Protein AF-A2G7N0-F1 (afdb_monomer_lite)

Secondary structure (DSSP, 8-state):
--HHHHHHHHHHHHHHHTT--TT-SSHHHHTTSPPPTTTT-HHHHHHHHHHHHHHHTHHHH--GGG-HHHHHHHHHHHHHHS-TTS--TTTHHHHHHHHHHHHHS-HHHHHHHHHHHTTPPPPPHHHHHHHHHHHHHHHHHHHHHHSHHHHHHHHHHHHHHHHHHHHHHHHHTTTT-

pLDDT: mean 81.0, std 10.08, range [41.44, 93.94]

Structure (mmCIF, N/CA/C/O backbone):
data_AF-A2G7N0-F1
#
_entry.id   AF-A2G7N0-F1
#
loop_
_atom_site.group_PDB
_atom_site.id
_atom_site.type_symbol
_atom_site.label_atom_id
_atom_site.label_alt_id
_atom_site.label_comp_id
_atom_site.label_asym_id
_atom_site.label_entity_id
_atom_site.label_seq_id
_atom_site.pdbx_PDB_ins_code
_atom_site.Cartn_x
_atom_site.Cartn_y
_atom_site.Cartn_z
_atom_site.occupancy
_atom_site.B_iso_or_equiv
_atom_site.auth_seq_id
_atom_site.auth_comp_id
_atom_site.auth_asym_id
_atom_site.auth_atom_id
_atom_site.pdbx_PDB_model_num
ATOM 1 N N . MET A 1 1 ? -1.328 -5.697 12.853 1.00 64.31 1 MET A N 1
ATOM 2 C CA . MET A 1 1 ? -2.745 -5.932 13.209 1.00 64.31 1 MET A CA 1
ATOM 3 C C . MET A 1 1 ? -3.479 -6.419 11.968 1.00 64.31 1 MET A C 1
ATOM 5 O O . MET A 1 1 ? -3.399 -5.744 10.945 1.00 64.31 1 MET A O 1
ATOM 9 N N . SER A 1 2 ? -4.102 -7.599 12.032 1.00 79.12 2 SER A N 1
ATOM 10 C CA . SER A 1 2 ? -4.785 -8.223 10.886 1.00 79.12 2 SER A CA 1
ATOM 11 C C . SER A 1 2 ? -6.053 -7.451 10.480 1.00 79.12 2 SER A C 1
ATOM 13 O O . SER A 1 2 ? -6.605 -6.714 11.299 1.00 79.12 2 SER A O 1
ATOM 15 N N . ILE A 1 3 ? -6.537 -7.628 9.242 1.00 81.50 3 ILE A N 1
ATOM 16 C CA . ILE A 1 3 ? -7.811 -7.033 8.783 1.00 81.50 3 ILE A CA 1
ATOM 17 C C . ILE A 1 3 ? -8.971 -7.507 9.668 1.00 81.50 3 ILE A C 1
ATOM 19 O O . ILE A 1 3 ? -9.770 -6.686 10.111 1.00 81.50 3 ILE A O 1
ATOM 23 N N . LYS A 1 4 ? -9.004 -8.802 10.018 1.00 85.00 4 LYS A N 1
ATOM 24 C CA . LYS A 1 4 ? -10.009 -9.380 10.926 1.00 85.00 4 LYS A CA 1
ATOM 25 C C . LYS A 1 4 ? -10.041 -8.653 12.274 1.00 85.00 4 LYS A C 1
ATOM 27 O O . LYS A 1 4 ? -11.104 -8.249 12.733 1.00 85.00 4 LYS A O 1
ATOM 32 N N . THR A 1 5 ? -8.871 -8.407 12.865 1.00 84.88 5 THR A N 1
ATOM 33 C CA . THR A 1 5 ? -8.753 -7.671 14.134 1.00 84.88 5 THR A CA 1
ATOM 34 C C . THR A 1 5 ? -9.256 -6.232 14.001 1.00 84.88 5 THR A C 1
ATOM 36 O O . THR A 1 5 ? -9.961 -5.752 14.881 1.00 84.88 5 THR A O 1
ATOM 39 N N . LYS A 1 6 ? -8.943 -5.542 12.895 1.00 85.50 6 LYS A N 1
ATOM 40 C CA . LYS A 1 6 ? -9.417 -4.167 12.660 1.00 85.50 6 LYS A CA 1
ATOM 41 C C . LYS A 1 6 ? -10.938 -4.095 12.532 1.00 85.50 6 LYS A C 1
ATOM 43 O O . LYS A 1 6 ? -11.545 -3.234 13.157 1.00 85.50 6 LYS A O 1
ATOM 48 N N . LYS A 1 7 ? -11.547 -5.019 11.782 1.00 89.56 7 LYS A N 1
ATOM 49 C CA . LYS A 1 7 ? -13.008 -5.109 11.642 1.00 89.56 7 LYS A CA 1
ATOM 50 C C . LYS A 1 7 ? -13.695 -5.362 12.980 1.00 89.56 7 LYS A C 1
ATOM 52 O O . LYS A 1 7 ? -14.668 -4.694 13.305 1.00 89.56 7 LYS A O 1
ATOM 57 N N . PHE A 1 8 ? -13.159 -6.291 13.771 1.00 89.50 8 PHE A N 1
ATOM 58 C CA . PHE A 1 8 ? -13.676 -6.576 15.107 1.00 89.50 8 PHE A CA 1
ATOM 59 C C . PHE A 1 8 ? -13.654 -5.330 16.004 1.00 89.50 8 PHE A C 1
ATOM 61 O O . PHE A 1 8 ? -14.663 -4.990 16.619 1.00 89.50 8 PHE A O 1
ATOM 68 N N . LEU A 1 9 ? -12.525 -4.614 16.036 1.00 88.56 9 LEU A N 1
ATOM 69 C CA . LEU A 1 9 ? -12.400 -3.377 16.807 1.00 88.56 9 LEU A CA 1
ATOM 70 C C . LEU A 1 9 ? -13.363 -2.291 16.307 1.00 88.56 9 LEU A C 1
ATOM 72 O O . LEU A 1 9 ? -13.991 -1.627 17.126 1.00 88.56 9 LEU A O 1
ATOM 76 N N . TRP A 1 10 ? -13.526 -2.161 14.986 1.00 91.69 10 TRP A N 1
ATOM 77 C CA . TRP A 1 10 ? -14.445 -1.208 14.361 1.00 91.69 10 TRP A CA 1
ATOM 78 C C . TRP A 1 10 ? -15.905 -1.450 14.756 1.00 91.69 10 TRP A C 1
ATOM 80 O O . TRP A 1 10 ? -16.590 -0.527 15.187 1.00 91.69 10 TRP A O 1
ATOM 90 N N . LEU A 1 11 ? -16.373 -2.700 14.700 1.00 90.75 11 LEU A N 1
ATOM 91 C CA . LEU A 1 11 ? -17.734 -3.059 15.119 1.00 90.75 11 LEU A CA 1
ATOM 92 C C . LEU A 1 11 ? -17.938 -2.887 16.633 1.00 90.75 11 LEU A C 1
ATOM 94 O O . LEU A 1 11 ? -19.043 -2.601 17.097 1.00 90.75 11 LEU A O 1
ATOM 98 N N . ASN A 1 12 ? -16.867 -3.011 17.419 1.00 89.56 12 ASN A N 1
ATOM 99 C CA . ASN A 1 12 ? -16.905 -2.780 18.859 1.00 89.56 12 ASN A CA 1
ATOM 100 C C . ASN A 1 12 ? -16.889 -1.284 19.246 1.00 89.56 12 ASN A C 1
ATOM 102 O O . ASN A 1 12 ? -17.130 -0.965 20.413 1.00 89.56 12 ASN A O 1
ATOM 106 N N . SER A 1 13 ? -16.672 -0.358 18.303 1.00 88.19 13 SER A N 1
ATOM 107 C CA . SER A 1 13 ? -16.597 1.088 18.572 1.00 88.19 13 SER A CA 1
ATOM 108 C C . SER A 1 13 ? -17.820 1.622 19.321 1.00 88.19 13 SER A C 1
ATOM 110 O O . SER A 1 13 ? -17.671 2.404 20.254 1.00 88.19 13 SER A O 1
ATOM 112 N N . ALA A 1 14 ? -19.031 1.144 19.014 1.00 86.88 14 ALA A N 1
ATOM 113 C CA . ALA A 1 14 ? -20.241 1.567 19.726 1.00 86.88 14 ALA A CA 1
ATOM 114 C C . ALA A 1 14 ? -20.205 1.224 21.230 1.00 86.88 14 ALA A C 1
ATOM 116 O O . ALA A 1 14 ? -20.596 2.038 22.065 1.00 86.88 14 ALA A O 1
ATOM 117 N N . LYS A 1 15 ? -19.698 0.036 21.591 1.00 85.19 15 LYS A N 1
ATOM 118 C CA . LYS A 1 15 ? -19.513 -0.365 22.996 1.00 85.19 15 LYS A CA 1
ATOM 119 C C . LYS A 1 15 ? -18.376 0.422 23.644 1.00 85.19 15 LYS A C 1
ATOM 121 O O . LYS A 1 15 ? -18.493 0.816 24.800 1.00 85.19 15 LYS A O 1
ATOM 126 N N . HIS A 1 16 ? -17.315 0.686 22.885 1.00 86.25 16 HIS A N 1
ATOM 127 C CA . HIS A 1 16 ? -16.194 1.504 23.332 1.00 86.25 16 HIS A CA 1
ATOM 128 C C . HIS A 1 16 ? -16.634 2.930 23.692 1.00 86.25 16 HIS A C 1
ATOM 130 O O . HIS A 1 16 ? -16.327 3.402 24.783 1.00 86.25 16 HIS A O 1
ATOM 136 N N . TYR A 1 17 ? -17.423 3.588 22.838 1.00 85.06 17 TYR A N 1
ATOM 137 C CA . TYR A 1 17 ? -17.963 4.924 23.115 1.00 85.06 17 TYR A CA 1
ATOM 138 C C . TYR A 1 17 ? -18.954 4.951 24.283 1.00 85.06 17 TYR A C 1
ATOM 140 O O . TYR A 1 17 ? -19.116 5.987 24.922 1.00 85.06 17 TYR A O 1
ATOM 148 N N . ALA A 1 18 ? -19.592 3.821 24.595 1.00 83.56 18 ALA A N 1
ATOM 149 C CA . ALA A 1 18 ? -20.428 3.669 25.782 1.00 83.56 18 ALA A CA 1
ATOM 150 C C . ALA A 1 18 ? -19.626 3.430 27.081 1.00 83.56 18 ALA A C 1
ATOM 152 O O . ALA A 1 18 ? -20.227 3.290 28.142 1.00 83.56 18 ALA A O 1
ATOM 153 N N . GLY A 1 19 ? -18.289 3.390 27.013 1.00 79.00 19 GLY A N 1
ATOM 154 C CA . GLY A 1 19 ? -17.399 3.195 28.164 1.00 79.00 19 GLY A CA 1
ATOM 155 C C . GLY A 1 19 ? -16.942 1.749 28.385 1.00 79.00 19 GLY A C 1
ATOM 156 O O . GLY A 1 19 ? -16.243 1.463 29.356 1.00 79.00 19 GLY A O 1
ATOM 157 N N . ASN A 1 20 ? -17.300 0.806 27.503 1.00 83.25 20 ASN A N 1
ATOM 158 C CA . ASN A 1 20 ? -16.805 -0.567 27.596 1.00 83.25 20 ASN A CA 1
ATOM 159 C C . ASN A 1 20 ? -15.458 -0.711 26.874 1.00 83.25 20 ASN A C 1
ATOM 161 O O . ASN A 1 20 ? -15.387 -0.901 25.656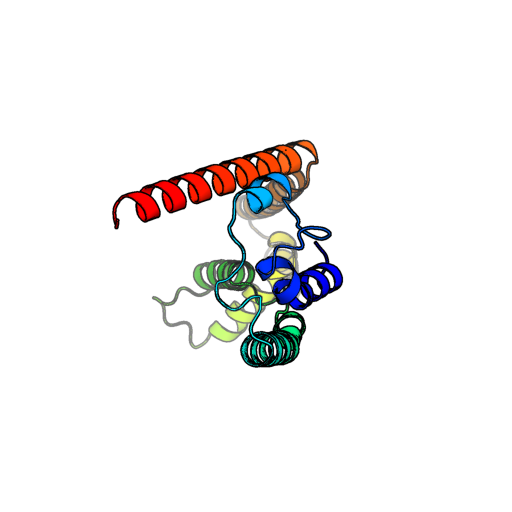 1.00 83.25 20 ASN A O 1
ATOM 165 N N . HIS A 1 21 ? -14.378 -0.674 27.651 1.00 82.31 21 HIS A N 1
ATOM 166 C CA . HIS A 1 21 ? -13.007 -0.720 27.144 1.00 82.31 21 HIS A CA 1
ATOM 167 C C . HIS A 1 21 ? -12.375 -2.125 27.139 1.00 82.31 21 HIS A C 1
ATOM 169 O O . HIS A 1 21 ? -11.167 -2.229 26.938 1.00 82.31 21 HIS A O 1
ATOM 175 N N . LYS A 1 22 ? -13.159 -3.209 27.290 1.00 81.50 22 LYS A N 1
ATOM 176 C CA . LYS A 1 22 ? -12.658 -4.604 27.339 1.00 81.50 22 LYS A CA 1
ATOM 177 C C . LYS A 1 22 ? -11.766 -4.990 26.151 1.00 81.50 22 LYS A C 1
ATOM 179 O O . LYS A 1 22 ? -10.847 -5.784 26.306 1.00 81.50 22 LYS A O 1
ATOM 184 N N . PHE A 1 23 ? -12.033 -4.425 24.975 1.00 80.69 23 PHE A N 1
ATOM 185 C CA . PHE A 1 23 ? -11.284 -4.690 23.742 1.00 80.69 23 PHE A CA 1
ATOM 186 C C . PHE A 1 23 ? -10.495 -3.464 23.255 1.00 80.69 23 PHE A C 1
ATOM 188 O O . PHE A 1 23 ? -10.243 -3.323 22.062 1.00 80.69 23 PHE A O 1
ATOM 195 N N . CYS A 1 24 ? -10.159 -2.531 24.151 1.00 80.31 24 CYS A N 1
ATOM 196 C CA . CYS A 1 24 ? -9.391 -1.345 23.789 1.00 80.31 24 CYS A CA 1
ATOM 197 C C . CYS A 1 24 ? -7.911 -1.698 23.547 1.00 80.31 24 CYS A C 1
ATOM 199 O O . CYS A 1 24 ? -7.330 -2.392 24.380 1.00 80.31 24 CYS A O 1
ATOM 201 N N . PRO A 1 25 ? -7.274 -1.187 22.476 1.00 75.12 25 PRO A N 1
ATOM 202 C CA . PRO A 1 25 ? -5.829 -1.316 22.288 1.00 75.12 25 PRO A CA 1
ATOM 203 C C . PRO A 1 25 ? -5.006 -0.656 23.404 1.00 75.12 25 PRO A C 1
ATOM 205 O O . PRO A 1 25 ? -3.954 -1.178 23.744 1.00 75.12 25 PRO A O 1
ATOM 208 N N . ASP A 1 26 ? -5.502 0.451 23.975 1.00 74.38 26 ASP A N 1
ATOM 209 C CA . ASP A 1 26 ? -4.854 1.216 25.051 1.00 74.38 26 ASP A CA 1
ATOM 210 C C . ASP A 1 26 ? -5.867 1.515 26.181 1.00 74.38 26 ASP A C 1
ATOM 212 O O . ASP A 1 26 ? -6.457 2.602 26.239 1.00 74.38 26 ASP A O 1
ATOM 216 N N . PRO A 1 27 ? -6.135 0.555 27.084 1.00 68.38 27 PRO A N 1
ATOM 217 C CA . PRO A 1 27 ? -7.180 0.698 28.096 1.00 68.38 27 PRO A CA 1
ATOM 218 C C . PRO A 1 27 ? -6.890 1.808 29.116 1.00 68.38 27 PRO A C 1
ATOM 220 O O . PRO A 1 27 ? -7.823 2.478 29.552 1.00 68.38 27 PRO A O 1
ATOM 223 N N . GLU A 1 28 ? -5.626 2.057 29.465 1.00 69.44 28 GLU A N 1
ATOM 224 C CA . GLU A 1 28 ? -5.254 3.086 30.450 1.00 69.44 28 GLU A CA 1
ATOM 225 C C . GLU A 1 28 ? -5.577 4.509 29.983 1.00 69.44 28 GLU A C 1
ATOM 227 O O . GLU A 1 28 ? -6.097 5.310 30.758 1.00 69.44 28 GLU A O 1
ATOM 232 N N . LYS A 1 29 ? -5.365 4.810 28.696 1.00 68.38 29 LYS A N 1
ATOM 233 C CA . LYS A 1 29 ? -5.705 6.119 28.118 1.00 68.38 29 LYS A CA 1
ATOM 234 C C . LYS A 1 29 ? -7.214 6.326 28.013 1.00 68.38 29 LYS A C 1
ATOM 236 O O . LYS A 1 29 ? -7.705 7.432 28.223 1.00 68.38 29 LYS A O 1
ATOM 241 N N . CYS A 1 30 ? -7.956 5.264 27.706 1.00 66.12 30 CYS A N 1
ATOM 242 C CA . CYS A 1 30 ? -9.395 5.357 27.479 1.00 66.12 30 CYS A CA 1
ATOM 243 C C . CYS A 1 30 ? -10.226 5.422 28.764 1.00 66.12 30 CYS A C 1
ATOM 245 O O . CYS A 1 30 ? -11.299 6.013 28.728 1.00 66.12 30 CYS A O 1
ATOM 247 N N . LYS A 1 31 ? -9.720 4.927 29.905 1.00 66.25 31 LYS A N 1
ATOM 248 C CA . LYS A 1 31 ? -10.382 5.084 31.218 1.00 66.25 31 LYS A CA 1
ATOM 249 C C . LYS A 1 31 ? -10.645 6.549 31.596 1.00 66.25 31 LYS A C 1
ATOM 251 O O . LYS A 1 31 ? -11.551 6.820 32.375 1.00 66.25 31 LYS A O 1
ATOM 256 N N . MET A 1 32 ? -9.870 7.488 31.048 1.00 64.44 32 MET A N 1
ATOM 257 C CA . MET A 1 32 ? -10.027 8.926 31.296 1.00 64.44 32 MET A CA 1
ATOM 258 C C . MET A 1 32 ? -11.046 9.617 30.374 1.00 64.44 32 MET A C 1
ATOM 260 O O . MET A 1 32 ? -11.328 10.803 30.555 1.00 64.44 32 MET A O 1
ATOM 264 N N . ILE A 1 33 ? -11.582 8.918 29.369 1.00 72.69 33 ILE A N 1
ATOM 265 C CA . ILE A 1 33 ? -12.498 9.492 28.380 1.00 72.69 33 ILE A CA 1
ATOM 266 C C . ILE A 1 33 ? -13.933 9.276 28.859 1.00 72.69 33 ILE A C 1
ATOM 268 O O . ILE A 1 33 ? -14.350 8.152 29.133 1.00 72.69 33 ILE A O 1
ATOM 272 N N . LYS A 1 34 ? -14.712 10.360 28.954 1.00 76.88 34 LYS A N 1
ATOM 273 C CA . LYS A 1 34 ? -16.129 10.257 29.319 1.00 76.88 34 LYS A CA 1
ATOM 274 C C . LYS A 1 34 ? -16.908 9.516 28.220 1.00 76.88 34 LYS A C 1
ATOM 276 O O . LYS A 1 34 ? -16.653 9.766 27.040 1.00 76.88 34 LYS A O 1
ATOM 281 N N . PRO A 1 35 ? -17.886 8.667 28.584 1.00 81.81 35 PRO A N 1
ATOM 282 C CA . PRO A 1 35 ? -18.779 8.048 27.615 1.00 81.81 35 PRO A CA 1
ATOM 283 C C . PRO A 1 35 ? -19.474 9.092 26.738 1.00 81.81 35 PRO A C 1
ATOM 285 O O . PRO A 1 35 ? -19.775 10.207 27.172 1.00 81.81 35 PRO A O 1
ATOM 288 N N . TRP A 1 36 ? -19.755 8.714 25.497 1.00 85.00 36 TRP A N 1
ATOM 289 C CA . TRP A 1 36 ? -20.464 9.549 24.536 1.00 85.00 36 TRP A CA 1
ATOM 290 C C . TRP A 1 36 ? -21.824 10.012 25.082 1.00 85.00 36 TRP A C 1
ATOM 292 O O . TRP A 1 36 ? -22.558 9.232 25.688 1.00 85.00 36 TRP A O 1
ATOM 302 N N . LYS A 1 37 ? -22.201 11.273 24.817 1.00 83.50 37 LYS A N 1
ATOM 303 C CA . LYS A 1 37 ? -23.451 11.903 25.296 1.00 83.50 37 LYS A CA 1
ATOM 304 C C . LYS A 1 37 ? -24.702 11.054 25.027 1.00 83.50 37 LYS A C 1
ATOM 306 O O . LYS A 1 37 ? -25.614 11.023 25.847 1.00 83.50 37 LYS A O 1
ATOM 311 N N . TYR A 1 38 ? -24.738 10.345 23.900 1.00 84.38 38 TYR A N 1
ATOM 312 C CA . TYR A 1 38 ? -25.874 9.517 23.489 1.00 84.38 38 TYR A CA 1
ATOM 313 C C . TYR A 1 38 ? -25.698 8.023 23.797 1.00 84.38 38 TYR A C 1
ATOM 315 O O . TYR A 1 38 ? -26.458 7.202 23.293 1.00 84.38 38 TYR A O 1
ATOM 323 N N . ALA A 1 39 ? -24.759 7.652 24.673 1.00 79.56 39 ALA A N 1
ATOM 324 C CA . ALA A 1 39 ? -24.516 6.264 25.077 1.00 79.56 39 ALA A CA 1
ATOM 325 C C . ALA A 1 39 ? -25.719 5.575 25.753 1.00 79.56 39 ALA A C 1
ATOM 327 O O . ALA A 1 39 ? -25.723 4.356 25.888 1.00 79.56 39 ALA A O 1
ATOM 328 N N . LYS A 1 40 ? -26.739 6.335 26.173 1.00 81.25 40 LYS A N 1
ATOM 329 C CA . LYS A 1 40 ? -28.008 5.806 26.704 1.00 81.25 40 LYS A CA 1
ATOM 330 C C . LYS A 1 40 ? -29.171 5.893 25.703 1.00 81.25 40 LYS A C 1
ATOM 332 O O . LYS A 1 40 ? -30.232 5.329 25.951 1.00 81.25 40 LYS A O 1
ATOM 337 N N . ASN A 1 41 ? -28.993 6.578 24.570 1.00 89.81 41 ASN A N 1
ATOM 338 C CA . ASN A 1 41 ? -30.038 6.752 23.565 1.00 89.81 41 ASN A CA 1
ATOM 339 C C . ASN A 1 41 ? -30.046 5.557 22.596 1.00 89.81 41 ASN A C 1
ATOM 341 O O . ASN A 1 41 ? -29.129 5.371 21.793 1.00 89.81 41 ASN A O 1
ATOM 345 N N . LYS A 1 42 ? -31.117 4.757 22.655 1.00 88.12 42 LYS A N 1
ATOM 346 C CA . LYS A 1 42 ? -31.280 3.539 21.846 1.00 88.12 42 LYS A CA 1
ATOM 347 C C . LYS A 1 42 ? -31.250 3.819 20.339 1.00 88.12 42 LYS A C 1
ATOM 349 O O . LYS A 1 42 ? -30.629 3.056 19.600 1.00 88.12 42 LYS A O 1
ATOM 354 N N . THR A 1 43 ? -31.865 4.911 19.889 1.00 90.38 43 THR A N 1
ATOM 355 C CA . THR A 1 43 ? -31.919 5.292 18.470 1.00 90.38 43 THR A CA 1
ATOM 356 C C . THR A 1 43 ? -30.532 5.654 17.956 1.00 90.38 43 THR A C 1
ATOM 358 O O . THR A 1 43 ? -30.093 5.123 16.940 1.00 90.38 43 THR A O 1
ATOM 361 N N . ALA A 1 44 ? -29.796 6.474 18.709 1.00 86.19 44 ALA A N 1
ATOM 362 C CA . ALA A 1 44 ? -28.444 6.889 18.343 1.00 86.19 44 ALA A CA 1
ATOM 363 C C . ALA A 1 44 ? -27.473 5.696 18.263 1.00 86.19 44 ALA A C 1
ATOM 365 O O . ALA A 1 44 ? -26.686 5.593 17.322 1.00 86.19 44 ALA A O 1
ATOM 366 N N . ILE A 1 45 ? -27.570 4.750 19.205 1.00 88.75 45 ILE A N 1
ATOM 367 C CA . ILE A 1 45 ? -26.775 3.513 19.185 1.00 88.75 45 ILE A CA 1
ATOM 368 C C . ILE A 1 45 ? -27.129 2.648 17.975 1.00 88.75 45 ILE A C 1
ATOM 370 O O . ILE A 1 45 ? -26.232 2.083 17.351 1.00 88.75 45 ILE A O 1
ATOM 374 N N . LYS A 1 46 ? -28.420 2.524 17.641 1.00 90.94 46 LYS A N 1
ATOM 375 C CA . LYS A 1 46 ? -28.872 1.735 16.489 1.00 90.94 46 LYS A CA 1
ATOM 376 C C . LYS A 1 46 ? -28.335 2.318 15.180 1.00 90.94 46 LYS A C 1
ATOM 378 O O . LYS A 1 46 ? -27.779 1.573 14.379 1.00 90.94 46 LYS A O 1
ATOM 383 N N . THR A 1 47 ? -28.429 3.635 15.001 1.00 91.88 47 THR A N 1
ATOM 384 C CA . THR A 1 47 ? -27.885 4.328 13.823 1.00 91.88 47 THR A CA 1
ATOM 385 C C . THR A 1 47 ? -26.371 4.168 13.730 1.00 91.88 47 THR A C 1
ATOM 387 O O . THR A 1 47 ? -25.853 3.848 12.664 1.00 91.88 47 THR A O 1
ATOM 390 N N . LEU A 1 48 ? -25.659 4.310 14.852 1.00 90.81 48 LEU A N 1
ATOM 391 C CA . LEU A 1 48 ? -24.213 4.117 14.889 1.00 90.81 48 LEU A CA 1
ATOM 392 C C . LEU A 1 48 ? -23.816 2.679 14.529 1.00 90.81 48 LEU A C 1
ATOM 394 O O . LEU A 1 48 ? -22.893 2.486 13.748 1.00 90.81 48 LEU A O 1
ATOM 398 N N . LYS A 1 49 ? -24.510 1.666 15.061 1.00 91.94 49 LYS A N 1
ATOM 399 C CA . LYS A 1 49 ? -24.257 0.263 14.696 1.00 91.94 49 LYS A CA 1
ATOM 400 C C . LYS A 1 49 ? -24.450 0.028 13.202 1.00 91.94 49 LYS A C 1
ATOM 402 O O . LYS A 1 49 ? -23.553 -0.526 12.579 1.00 91.94 49 LYS A O 1
ATOM 407 N N . LYS A 1 50 ? -25.551 0.531 12.635 1.00 92.88 50 LYS A N 1
ATOM 408 C CA . LYS A 1 50 ? -25.821 0.432 11.197 1.00 92.88 50 LYS A CA 1
ATOM 409 C C . LYS A 1 50 ? -24.704 1.075 10.370 1.00 92.88 50 LYS A C 1
ATOM 411 O O . LYS A 1 50 ? -24.178 0.448 9.462 1.00 92.88 50 LYS A O 1
ATOM 416 N N . PHE A 1 51 ? -24.259 2.275 10.745 1.00 93.94 51 PHE A N 1
ATOM 417 C CA . PHE A 1 51 ? -23.124 2.933 10.095 1.00 93.94 51 PHE A CA 1
ATOM 418 C C . PHE A 1 51 ? -21.832 2.100 10.169 1.00 93.94 51 PHE A C 1
ATOM 420 O O . PHE A 1 51 ? -21.112 1.972 9.178 1.00 93.94 51 PHE A O 1
ATOM 427 N N . LEU A 1 52 ? -21.518 1.525 11.334 1.00 93.75 52 LEU A N 1
ATOM 428 C CA . LEU A 1 52 ? -20.319 0.700 11.514 1.00 93.75 52 LEU A CA 1
ATOM 429 C C . LEU A 1 52 ? -20.378 -0.587 10.677 1.00 93.75 52 LEU A C 1
ATOM 431 O O . LEU A 1 52 ? -19.361 -0.985 10.112 1.00 93.75 52 LEU A O 1
ATOM 435 N N . GLU A 1 53 ? -21.554 -1.207 10.574 1.00 92.69 53 GLU A N 1
ATOM 436 C CA . GLU A 1 53 ? -21.813 -2.369 9.718 1.00 92.69 53 GLU A CA 1
ATOM 437 C C . GLU A 1 53 ? -21.672 -2.006 8.232 1.00 92.69 53 GLU A C 1
ATOM 439 O O . GLU A 1 53 ? -20.924 -2.665 7.512 1.00 92.69 53 GLU A O 1
ATOM 444 N N . ASP A 1 54 ? -22.278 -0.903 7.788 1.00 91.94 54 ASP A N 1
ATOM 445 C CA . ASP A 1 54 ? -22.217 -0.448 6.394 1.00 91.94 54 ASP A CA 1
ATOM 446 C C . ASP A 1 54 ? -20.788 -0.093 5.956 1.00 91.94 54 ASP A C 1
ATOM 448 O O . ASP A 1 54 ? -20.406 -0.307 4.802 1.00 91.94 54 ASP A O 1
ATOM 452 N N . THR A 1 55 ? -19.973 0.431 6.874 1.00 91.75 55 THR A N 1
ATOM 453 C CA . THR A 1 55 ? -18.592 0.860 6.601 1.00 91.75 55 THR A CA 1
ATOM 454 C C . THR A 1 55 ? -17.554 -0.245 6.790 1.00 91.75 55 THR A C 1
ATOM 456 O O . THR A 1 55 ? -16.431 -0.109 6.301 1.00 91.75 55 THR A O 1
ATOM 459 N N . VAL A 1 56 ? -17.895 -1.379 7.416 1.00 91.56 56 VAL A N 1
ATOM 460 C CA . VAL A 1 56 ? -16.928 -2.467 7.658 1.00 91.56 56 VAL A CA 1
ATOM 461 C C . VAL A 1 56 ? -16.377 -3.061 6.355 1.00 91.56 56 VAL A C 1
ATOM 463 O O . VAL A 1 56 ? -15.224 -3.495 6.308 1.00 91.56 56 VAL A O 1
ATOM 466 N N . LYS A 1 57 ? -17.170 -3.020 5.276 1.00 88.88 57 LYS A N 1
ATOM 467 C CA . LYS A 1 57 ? -16.778 -3.471 3.932 1.00 88.88 57 LYS A CA 1
ATOM 468 C C . LYS A 1 57 ? -15.643 -2.641 3.326 1.00 88.88 57 LYS A C 1
ATOM 470 O O . LYS A 1 57 ? -14.888 -3.145 2.501 1.00 88.88 57 LYS A O 1
ATOM 475 N N . ILE A 1 58 ? -15.455 -1.394 3.775 1.00 86.00 58 ILE A N 1
ATOM 476 C CA . ILE A 1 58 ? -14.349 -0.532 3.323 1.00 86.00 58 ILE A CA 1
ATOM 477 C C . ILE A 1 58 ? -13.001 -1.182 3.634 1.00 86.00 58 ILE A C 1
ATOM 479 O O . ILE A 1 58 ? -12.080 -1.108 2.825 1.00 86.00 58 ILE A O 1
ATOM 483 N N . PHE A 1 59 ? -12.893 -1.902 4.752 1.00 81.50 59 PHE A N 1
ATOM 484 C CA . PHE A 1 59 ? -11.662 -2.605 5.108 1.00 81.50 59 PHE A CA 1
ATOM 485 C C . PHE A 1 59 ? -11.274 -3.707 4.112 1.00 81.50 59 PHE A C 1
ATOM 487 O O . PHE A 1 59 ? -10.089 -4.021 4.027 1.00 81.50 59 PHE A O 1
ATOM 494 N N . ASP A 1 60 ? -12.230 -4.269 3.364 1.00 82.00 60 ASP A N 1
ATOM 495 C CA . ASP A 1 60 ? -11.956 -5.250 2.303 1.00 82.00 60 ASP A CA 1
ATOM 496 C C . ASP A 1 60 ? -11.578 -4.586 0.979 1.00 82.00 60 ASP A C 1
ATOM 498 O O . ASP A 1 60 ? -10.802 -5.140 0.202 1.00 82.00 60 ASP A O 1
ATOM 502 N N . MET A 1 61 ? -12.089 -3.377 0.733 1.00 78.38 61 MET A N 1
ATOM 503 C CA . MET A 1 61 ? -11.781 -2.602 -0.472 1.00 78.38 61 MET A CA 1
ATOM 504 C C . MET A 1 61 ? -10.356 -2.028 -0.447 1.00 78.38 61 MET A C 1
ATOM 506 O O . MET A 1 61 ? -9.753 -1.802 -1.497 1.00 78.38 61 MET A O 1
ATOM 510 N N . VAL A 1 62 ? -9.777 -1.824 0.741 1.00 71.38 62 VAL A N 1
ATOM 511 C CA . VAL A 1 62 ? -8.411 -1.304 0.890 1.00 71.38 62 VAL A CA 1
ATOM 512 C C . VAL A 1 62 ? -7.382 -2.411 0.637 1.00 71.38 62 VAL A C 1
ATOM 514 O O . VAL A 1 62 ? -6.938 -3.118 1.546 1.00 71.38 62 VAL A O 1
ATOM 517 N N . LYS A 1 63 ? -6.931 -2.525 -0.615 1.00 67.62 63 LYS A N 1
ATOM 518 C CA . LYS A 1 63 ? -5.774 -3.357 -0.968 1.00 67.62 63 LYS A CA 1
ATOM 519 C C . LYS A 1 63 ? -4.481 -2.608 -0.653 1.00 67.62 63 LYS A C 1
ATOM 521 O O . LYS A 1 63 ? -4.230 -1.526 -1.175 1.00 67.62 63 LYS A O 1
ATOM 526 N N . LYS A 1 64 ? -3.603 -3.227 0.143 1.00 64.62 64 LYS A N 1
ATOM 527 C CA . LYS A 1 64 ? -2.277 -2.680 0.509 1.00 64.62 64 LYS A CA 1
ATOM 528 C C . LYS A 1 64 ? -1.424 -2.291 -0.713 1.00 64.62 64 LYS A C 1
ATOM 530 O O . LYS A 1 64 ? -0.612 -1.375 -0.630 1.00 64.62 64 LYS A O 1
ATOM 535 N N . ILE A 1 65 ? -1.632 -2.980 -1.833 1.00 62.03 65 ILE A N 1
ATOM 536 C CA . ILE A 1 65 ? -0.916 -2.790 -3.101 1.00 62.03 65 ILE A CA 1
ATOM 537 C C . ILE A 1 65 ? -1.187 -1.394 -3.695 1.00 62.03 65 ILE A C 1
ATOM 539 O O . ILE A 1 65 ? -0.314 -0.826 -4.333 1.00 62.03 65 ILE A O 1
ATOM 543 N N . HIS A 1 66 ? -2.348 -0.796 -3.409 1.00 63.62 66 HIS A N 1
ATOM 544 C CA . HIS A 1 66 ? -2.713 0.556 -3.853 1.00 63.62 66 HIS A CA 1
ATOM 545 C C . HIS A 1 66 ? -2.424 1.630 -2.797 1.00 63.62 66 HIS A C 1
ATOM 547 O O . HIS A 1 66 ? -3.006 2.710 -2.828 1.00 63.62 66 HIS A O 1
ATOM 553 N N . SER A 1 67 ? -1.562 1.340 -1.818 1.00 73.00 67 SER A N 1
ATOM 554 C CA . SER A 1 67 ? -1.157 2.366 -0.856 1.00 73.00 67 SER A CA 1
ATOM 555 C C . SER A 1 67 ? -0.408 3.498 -1.560 1.00 73.00 67 SER A C 1
ATOM 557 O O . SER A 1 67 ? 0.381 3.247 -2.473 1.00 73.00 67 SER A O 1
ATOM 559 N N . THR A 1 68 ? -0.608 4.732 -1.094 1.00 76.44 68 THR A N 1
ATOM 560 C CA . THR A 1 68 ? 0.053 5.931 -1.630 1.00 76.44 68 THR A CA 1
ATOM 561 C C . THR A 1 68 ? 1.562 5.743 -1.736 1.00 76.44 68 THR A C 1
ATOM 563 O O . THR A 1 68 ? 2.150 6.062 -2.755 1.00 76.44 68 THR A O 1
ATOM 566 N N . GLN A 1 69 ? 2.169 5.092 -0.744 1.00 73.44 69 GLN A N 1
ATOM 567 C CA . GLN A 1 69 ? 3.604 4.828 -0.720 1.00 73.44 69 GLN A CA 1
ATOM 568 C C . GLN A 1 69 ? 4.085 3.923 -1.872 1.00 73.44 69 GLN A C 1
ATOM 570 O O . GLN A 1 69 ? 5.182 4.114 -2.393 1.00 73.44 69 GLN A O 1
ATOM 575 N N . VAL A 1 70 ? 3.283 2.933 -2.284 1.00 76.25 70 VAL A N 1
ATOM 576 C CA . VAL A 1 70 ? 3.607 2.074 -3.440 1.00 76.25 70 VAL A CA 1
ATOM 577 C C . VAL A 1 70 ? 3.485 2.870 -4.737 1.00 76.25 70 VAL A C 1
ATOM 579 O O . VAL A 1 70 ? 4.372 2.803 -5.585 1.00 76.25 70 VAL A O 1
ATOM 582 N N . VAL A 1 71 ? 2.428 3.675 -4.858 1.00 81.12 71 VAL A N 1
ATOM 583 C CA . VAL A 1 71 ? 2.201 4.548 -6.018 1.00 81.12 71 VAL A CA 1
ATOM 584 C C . VAL A 1 71 ? 3.318 5.588 -6.152 1.00 81.12 71 VAL A C 1
ATOM 586 O O . VAL A 1 71 ? 3.856 5.771 -7.239 1.00 81.12 71 VAL A O 1
ATOM 589 N N . GLU A 1 72 ? 3.721 6.223 -5.053 1.00 83.94 72 GLU A N 1
ATOM 590 C CA . GLU A 1 72 ? 4.839 7.171 -4.998 1.00 83.94 72 GLU A CA 1
ATOM 591 C C . GLU A 1 72 ? 6.159 6.515 -5.410 1.00 83.94 72 GLU A C 1
ATOM 593 O O . GLU A 1 72 ? 6.911 7.090 -6.197 1.00 83.94 72 GLU A O 1
ATOM 598 N N . SER A 1 73 ? 6.421 5.290 -4.945 1.00 82.56 73 SER A N 1
ATOM 599 C CA . SER A 1 73 ? 7.628 4.549 -5.319 1.00 82.56 73 SER A CA 1
ATOM 600 C C . SER A 1 73 ? 7.683 4.252 -6.820 1.00 82.56 73 SER A C 1
ATOM 602 O O . SER A 1 73 ? 8.733 4.430 -7.435 1.00 82.56 73 SER A O 1
ATOM 604 N N . ILE A 1 74 ? 6.570 3.822 -7.421 1.00 86.50 74 ILE A N 1
ATOM 605 C CA . ILE A 1 74 ? 6.489 3.586 -8.871 1.00 86.50 74 ILE A CA 1
ATOM 606 C C . ILE A 1 74 ? 6.627 4.907 -9.633 1.00 86.50 74 ILE A C 1
ATOM 608 O O . ILE A 1 74 ? 7.358 4.981 -10.620 1.00 86.50 74 ILE A O 1
ATOM 612 N N . ASN A 1 75 ? 5.972 5.970 -9.161 1.00 87.81 75 ASN A N 1
ATOM 613 C CA . ASN A 1 75 ? 6.043 7.291 -9.781 1.00 87.81 75 ASN A CA 1
ATOM 614 C C . ASN A 1 75 ? 7.460 7.870 -9.760 1.00 87.81 75 ASN A C 1
ATOM 616 O O . ASN A 1 75 ? 7.858 8.514 -10.729 1.00 87.81 75 ASN A O 1
ATOM 620 N N . HIS A 1 76 ? 8.237 7.613 -8.708 1.00 87.75 76 HIS A N 1
ATOM 621 C CA . HIS A 1 76 ? 9.641 8.006 -8.669 1.00 87.75 76 HIS A CA 1
ATOM 622 C C . HIS A 1 76 ? 10.444 7.319 -9.784 1.00 87.75 76 HIS A C 1
ATOM 624 O O . HIS A 1 76 ? 11.152 8.003 -10.526 1.00 87.75 76 HIS A O 1
ATOM 630 N N . ILE A 1 77 ? 10.311 5.999 -9.941 1.00 86.50 77 ILE A N 1
ATOM 631 C CA . ILE A 1 77 ? 11.007 5.240 -10.995 1.00 86.50 77 ILE A CA 1
ATOM 632 C C . ILE A 1 77 ? 10.568 5.737 -12.377 1.00 86.50 77 ILE A C 1
ATOM 634 O O . ILE A 1 77 ? 11.404 6.022 -13.236 1.00 86.50 77 ILE A O 1
ATOM 638 N N . LYS A 1 78 ? 9.257 5.924 -12.567 1.00 90.50 78 LYS A N 1
ATOM 639 C CA . LYS A 1 78 ? 8.685 6.505 -13.784 1.00 90.50 78 LYS A CA 1
ATOM 640 C C . LYS A 1 78 ? 9.302 7.867 -14.095 1.00 90.50 78 LYS A C 1
ATOM 642 O O . LYS A 1 78 ? 9.652 8.110 -15.240 1.00 90.50 78 LYS A O 1
ATOM 647 N N . ALA A 1 79 ? 9.448 8.749 -13.107 1.00 89.25 79 ALA A N 1
ATOM 648 C CA . ALA A 1 79 ? 10.019 10.078 -13.309 1.00 89.25 79 ALA A CA 1
ATOM 649 C C . ALA A 1 79 ? 11.509 10.032 -13.690 1.00 89.25 79 ALA A C 1
ATOM 651 O O . ALA A 1 79 ? 11.948 10.862 -14.485 1.00 89.25 79 ALA A O 1
ATOM 652 N N . MET A 1 80 ? 12.267 9.055 -13.174 1.00 84.62 80 MET A N 1
ATOM 653 C CA . MET A 1 80 ? 13.662 8.832 -13.575 1.00 84.62 80 MET A CA 1
ATOM 654 C C . MET A 1 80 ? 13.768 8.342 -15.023 1.00 84.62 80 MET A C 1
ATOM 656 O O . MET A 1 80 ? 14.622 8.809 -15.771 1.00 84.62 80 MET A O 1
ATOM 660 N N . LEU A 1 81 ? 12.900 7.410 -15.426 1.00 84.44 81 LEU A N 1
ATOM 661 C CA . LEU A 1 81 ? 12.955 6.791 -16.751 1.00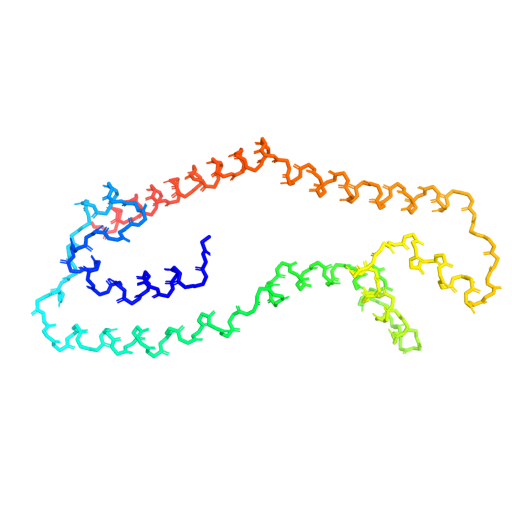 84.44 81 LEU A CA 1
ATOM 662 C C . LEU A 1 81 ? 12.229 7.593 -17.832 1.00 84.44 81 LEU A C 1
ATOM 664 O O . LEU A 1 81 ? 12.593 7.499 -18.998 1.00 84.44 81 LEU A O 1
ATOM 668 N N . ALA A 1 82 ? 11.203 8.358 -17.484 1.00 88.38 82 ALA A N 1
ATOM 669 C CA . ALA A 1 82 ? 10.366 9.108 -18.409 1.00 88.38 82 ALA A CA 1
ATOM 670 C C . ALA A 1 82 ? 9.920 10.423 -17.755 1.00 88.38 82 ALA A C 1
ATOM 672 O O . ALA A 1 82 ? 8.774 10.590 -17.328 1.00 88.38 82 ALA A O 1
ATOM 673 N N . ASN A 1 83 ? 10.864 11.359 -17.652 1.00 87.44 83 ASN A N 1
ATOM 674 C CA . ASN A 1 83 ? 10.616 12.675 -17.074 1.00 87.44 83 ASN A CA 1
ATOM 675 C C . ASN A 1 83 ? 9.526 13.422 -17.865 1.00 87.44 83 ASN A C 1
ATOM 677 O O . ASN A 1 83 ? 9.625 13.542 -19.085 1.00 87.44 83 ASN A O 1
ATOM 681 N N . LYS A 1 84 ? 8.525 13.962 -17.158 1.00 85.50 84 LYS A N 1
ATOM 682 C CA . LYS A 1 84 ? 7.385 14.713 -17.716 1.00 85.50 84 LYS A CA 1
ATOM 683 C C . LYS A 1 84 ? 7.775 15.969 -18.506 1.00 85.50 84 LYS A C 1
ATOM 685 O O . LYS A 1 84 ? 6.979 16.446 -19.301 1.00 85.50 84 LYS A O 1
ATOM 690 N N . ASN A 1 85 ? 8.973 16.500 -18.269 1.00 90.12 85 ASN A N 1
ATOM 691 C CA . ASN A 1 85 ? 9.466 17.709 -18.929 1.00 90.12 85 ASN A CA 1
ATOM 692 C C . ASN A 1 85 ? 9.980 17.443 -20.353 1.00 90.12 85 ASN A C 1
ATOM 694 O O . ASN A 1 85 ? 10.349 18.381 -21.050 1.00 90.12 85 ASN A O 1
ATOM 698 N N . ILE A 1 86 ? 10.049 16.178 -20.774 1.00 89.56 86 ILE A N 1
ATOM 699 C CA . ILE A 1 86 ? 10.524 15.779 -22.098 1.00 89.56 86 ILE A CA 1
ATOM 700 C C . ILE A 1 86 ? 9.397 15.018 -22.795 1.00 89.56 86 ILE A C 1
ATOM 702 O O . ILE A 1 86 ? 8.734 14.173 -22.190 1.00 89.56 86 ILE A O 1
ATOM 706 N N . ASN A 1 87 ? 9.176 15.309 -24.077 1.00 90.06 87 ASN A N 1
ATOM 707 C CA . ASN A 1 87 ? 8.219 14.562 -24.882 1.00 90.06 87 ASN A CA 1
ATOM 708 C C . ASN A 1 87 ? 8.816 13.203 -25.281 1.00 90.06 87 ASN A C 1
ATOM 710 O O . ASN A 1 87 ? 9.787 13.134 -26.031 1.00 90.06 87 ASN A O 1
ATOM 714 N N . TRP A 1 88 ? 8.219 12.117 -24.792 1.00 88.81 88 TRP A N 1
ATOM 715 C CA . TRP A 1 88 ? 8.695 10.749 -25.017 1.00 88.81 88 TRP A CA 1
ATOM 716 C C . TRP A 1 88 ? 7.819 9.933 -25.968 1.00 88.81 88 TRP A C 1
ATOM 718 O O . TRP A 1 88 ? 7.946 8.713 -25.959 1.00 88.81 88 TRP A O 1
ATOM 728 N N . HIS A 1 89 ? 6.947 10.551 -26.772 1.00 87.50 89 HIS A N 1
ATOM 729 C CA . HIS A 1 89 ? 5.884 9.872 -27.534 1.00 87.50 89 HIS A CA 1
ATOM 730 C C . HIS A 1 89 ? 6.291 8.517 -28.158 1.00 87.50 89 HIS A C 1
ATOM 732 O O . HIS A 1 89 ? 5.620 7.514 -27.938 1.00 87.50 89 HIS A O 1
ATOM 738 N N . ALA A 1 90 ? 7.435 8.451 -28.853 1.00 89.00 90 ALA A N 1
ATOM 739 C CA . ALA A 1 90 ? 7.921 7.221 -29.490 1.00 89.00 90 ALA A CA 1
ATOM 740 C C . ALA A 1 90 ? 8.490 6.165 -28.516 1.00 89.00 90 ALA A C 1
ATOM 742 O O . ALA A 1 90 ? 8.351 4.969 -28.743 1.00 89.00 90 ALA A O 1
ATOM 743 N N . SER A 1 91 ? 9.138 6.584 -27.422 1.00 89.81 91 SER A N 1
ATOM 744 C CA . SER A 1 91 ? 9.815 5.674 -26.474 1.00 89.81 91 SER A CA 1
ATOM 745 C C . SER A 1 91 ? 9.024 5.418 -25.187 1.00 89.81 91 SER A C 1
ATOM 747 O O . SER A 1 91 ? 9.445 4.625 -24.341 1.00 89.81 91 SER A O 1
ATOM 749 N N . TRP A 1 92 ? 7.869 6.067 -25.030 1.00 89.69 92 TRP A N 1
ATOM 750 C CA . TRP A 1 92 ? 7.035 5.992 -23.837 1.00 89.69 92 TRP A CA 1
ATOM 751 C C . TRP A 1 92 ? 6.600 4.564 -23.474 1.00 89.69 92 TRP A C 1
ATOM 753 O O . TRP A 1 92 ? 6.808 4.184 -22.317 1.00 89.69 92 TRP A O 1
ATOM 763 N N . PRO A 1 93 ? 6.078 3.734 -24.405 1.00 90.38 93 PRO A N 1
ATOM 764 C CA . PRO A 1 93 ? 5.631 2.381 -24.064 1.00 90.38 93 PRO A CA 1
ATOM 765 C C . PRO A 1 93 ? 6.763 1.518 -23.496 1.00 90.38 93 PRO A C 1
ATOM 767 O O . PRO A 1 93 ? 6.593 0.841 -22.483 1.00 90.38 93 PRO A O 1
ATOM 770 N N . ILE A 1 94 ? 7.952 1.616 -24.096 1.00 87.25 94 ILE A N 1
ATOM 771 C CA . ILE A 1 94 ? 9.140 0.872 -23.666 1.00 87.25 94 ILE A CA 1
ATOM 772 C C . ILE A 1 94 ? 9.589 1.348 -22.281 1.00 87.25 94 ILE A C 1
ATOM 774 O O . ILE A 1 94 ? 9.829 0.531 -21.396 1.00 87.25 94 ILE A O 1
ATOM 778 N N . ARG A 1 95 ? 9.638 2.664 -22.041 1.00 88.25 95 ARG A N 1
ATOM 779 C CA . ARG A 1 95 ? 10.010 3.221 -20.727 1.00 88.25 95 ARG A CA 1
ATOM 780 C C . ARG A 1 95 ? 9.032 2.812 -19.622 1.00 88.25 95 ARG A C 1
ATOM 782 O O . ARG A 1 95 ? 9.466 2.563 -18.496 1.00 88.25 95 ARG A O 1
ATOM 789 N N . MET A 1 96 ? 7.736 2.700 -19.925 1.00 91.56 96 MET A N 1
ATOM 790 C CA . MET A 1 96 ? 6.742 2.190 -18.973 1.00 91.56 96 MET A CA 1
ATOM 791 C C . MET A 1 96 ? 6.945 0.699 -18.685 1.00 91.56 96 MET A C 1
ATOM 793 O O . MET A 1 96 ? 6.927 0.306 -17.519 1.00 91.56 96 MET A O 1
ATOM 797 N N . ALA A 1 97 ? 7.224 -0.117 -19.705 1.00 87.44 97 ALA A N 1
ATOM 798 C CA . ALA A 1 97 ? 7.548 -1.531 -19.513 1.00 87.44 97 ALA A CA 1
ATOM 799 C C . ALA A 1 97 ? 8.803 -1.716 -18.639 1.00 87.44 97 ALA A C 1
ATOM 801 O O . ALA A 1 97 ? 8.783 -2.490 -17.682 1.00 87.44 97 ALA A O 1
ATOM 802 N N . VAL A 1 98 ? 9.862 -0.937 -18.891 1.00 85.19 98 VAL A N 1
ATOM 803 C CA . VAL A 1 98 ? 11.087 -0.942 -18.071 1.00 85.19 98 VAL A CA 1
ATOM 804 C C . VAL A 1 98 ? 10.811 -0.463 -16.644 1.00 85.19 98 VAL A C 1
ATOM 806 O O . VAL A 1 98 ? 11.367 -1.018 -15.702 1.00 85.19 98 VAL A O 1
ATOM 809 N N . THR A 1 99 ? 9.921 0.517 -16.456 1.00 88.38 99 THR A N 1
ATOM 810 C CA . THR A 1 99 ? 9.510 0.983 -15.120 1.00 88.38 99 THR A CA 1
ATOM 811 C C . THR A 1 99 ? 8.852 -0.135 -14.312 1.00 88.38 99 THR A C 1
ATOM 813 O O . THR A 1 99 ? 9.178 -0.317 -13.141 1.00 88.38 99 THR A O 1
ATOM 816 N N . ILE A 1 100 ? 7.946 -0.896 -14.934 1.00 87.06 100 ILE A N 1
ATOM 817 C CA . ILE A 1 100 ? 7.262 -2.024 -14.288 1.00 87.06 100 ILE A CA 1
ATOM 818 C C . ILE A 1 100 ? 8.267 -3.128 -13.945 1.00 87.06 100 ILE A C 1
ATOM 820 O O . ILE A 1 100 ? 8.261 -3.622 -12.819 1.00 87.06 100 ILE A O 1
ATOM 824 N N . LEU A 1 101 ? 9.155 -3.473 -14.882 1.00 85.62 101 LEU A N 1
ATOM 825 C CA . LEU A 1 101 ? 10.201 -4.473 -14.656 1.00 85.62 101 LEU A CA 1
ATOM 826 C C . LEU A 1 101 ? 11.128 -4.061 -13.510 1.00 85.62 101 LEU A C 1
ATOM 828 O O . LEU A 1 101 ? 11.302 -4.826 -12.574 1.00 85.62 101 LEU A O 1
ATOM 832 N N . HIS A 1 102 ? 11.628 -2.826 -13.510 1.00 82.44 102 HIS A N 1
ATOM 833 C CA . HIS A 1 102 ? 12.500 -2.314 -12.450 1.00 82.44 102 HIS A CA 1
ATOM 834 C C . HIS A 1 102 ? 11.815 -2.233 -11.074 1.00 82.44 102 HIS A C 1
ATOM 836 O O . HIS A 1 102 ? 12.470 -2.315 -10.034 1.00 82.44 102 HIS A O 1
ATOM 842 N N . PHE A 1 103 ? 10.497 -2.019 -11.037 1.00 83.44 103 PHE A N 1
ATOM 843 C CA . PHE A 1 103 ? 9.763 -2.020 -9.775 1.00 83.44 103 PHE A CA 1
ATOM 844 C C . PHE A 1 103 ? 9.640 -3.431 -9.185 1.00 83.44 103 PHE A C 1
ATOM 846 O O . PHE A 1 103 ? 9.738 -3.589 -7.965 1.00 83.44 103 PHE A O 1
ATOM 853 N N . ASN A 1 104 ? 9.434 -4.432 -10.043 1.00 81.75 104 ASN A N 1
ATOM 854 C CA . ASN A 1 104 ? 9.220 -5.817 -9.631 1.00 81.75 104 ASN A CA 1
ATOM 855 C C . ASN A 1 104 ? 10.532 -6.588 -9.414 1.00 81.75 104 ASN A C 1
ATOM 857 O O . ASN A 1 104 ? 10.599 -7.392 -8.489 1.00 81.75 104 ASN A O 1
ATOM 861 N N . GLU A 1 105 ? 11.559 -6.304 -10.214 1.00 80.19 105 GLU A N 1
ATOM 862 C CA . GLU A 1 105 ? 12.825 -7.043 -10.285 1.00 80.19 105 GLU A CA 1
ATOM 863 C C . GLU A 1 105 ? 14.045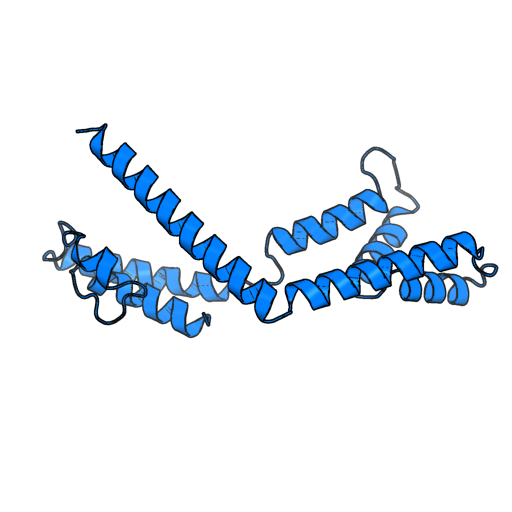 -6.166 -9.926 1.00 80.19 105 GLU A C 1
ATOM 865 O O . GLU A 1 105 ? 13.936 -4.967 -9.646 1.00 80.19 105 GLU A O 1
ATOM 870 N N . SER A 1 106 ? 15.241 -6.765 -9.928 1.00 78.00 106 SER A N 1
ATOM 871 C CA . SER A 1 106 ? 16.523 -6.051 -9.818 1.00 78.00 106 SER A CA 1
ATOM 872 C C . SER A 1 106 ? 16.749 -5.115 -11.020 1.00 78.00 106 SER A C 1
ATOM 874 O O . SER A 1 106 ? 16.431 -5.452 -12.168 1.00 78.00 106 SER A O 1
ATOM 876 N N . MET A 1 107 ? 17.338 -3.932 -10.781 1.00 76.06 107 MET A N 1
ATOM 877 C CA . MET A 1 107 ? 17.701 -3.008 -11.865 1.00 76.06 107 MET A CA 1
ATOM 878 C C . MET A 1 107 ? 18.769 -3.613 -12.766 1.00 76.06 107 MET A C 1
ATOM 880 O O . MET A 1 107 ? 18.675 -3.524 -13.990 1.00 76.06 107 MET A O 1
ATOM 884 N N . PHE A 1 108 ? 19.777 -4.217 -12.145 1.00 80.56 108 PHE A N 1
A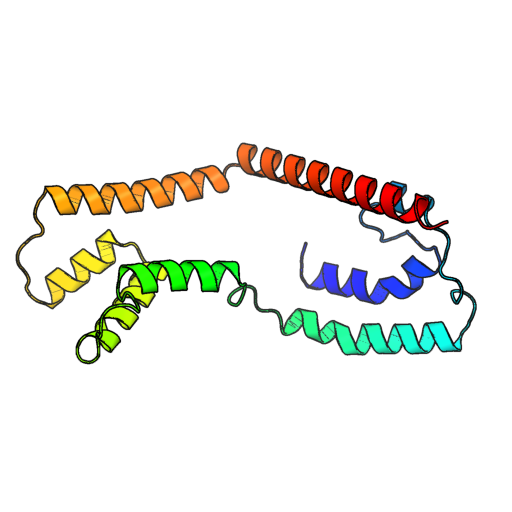TOM 885 C CA . PHE A 1 108 ? 20.881 -4.857 -12.826 1.00 80.56 108 PHE A CA 1
ATOM 886 C C . PHE A 1 108 ? 20.394 -6.003 -13.715 1.00 80.56 108 PHE A C 1
ATOM 888 O O . PHE A 1 108 ? 20.662 -5.990 -14.916 1.00 80.56 108 PHE A O 1
ATOM 895 N N . GLU A 1 109 ? 19.618 -6.938 -13.166 1.00 80.50 109 GLU A N 1
ATOM 896 C CA . GLU A 1 109 ? 19.085 -8.084 -13.907 1.00 80.50 109 GLU A CA 1
ATOM 897 C C . GLU A 1 109 ? 18.188 -7.645 -15.063 1.00 80.50 109 GLU A C 1
ATOM 899 O O . GLU A 1 109 ? 18.339 -8.137 -16.183 1.00 80.50 109 GLU A O 1
ATOM 904 N N . THR A 1 110 ? 17.325 -6.650 -14.831 1.00 81.06 110 THR A N 1
ATOM 905 C CA . THR A 1 110 ? 16.467 -6.085 -15.879 1.00 81.06 110 THR A CA 1
ATOM 906 C C . THR A 1 110 ? 17.301 -5.536 -17.038 1.00 81.06 110 THR A C 1
ATOM 908 O O . THR A 1 110 ? 17.024 -5.829 -18.202 1.00 81.06 110 THR A O 1
ATOM 911 N N . ILE A 1 111 ? 18.349 -4.756 -16.750 1.00 81.38 111 ILE A N 1
ATOM 912 C CA . ILE A 1 111 ? 19.176 -4.148 -17.797 1.00 81.38 111 ILE A CA 1
ATOM 913 C C . ILE A 1 111 ? 20.028 -5.202 -18.514 1.00 81.38 111 ILE A C 1
ATOM 915 O O . ILE A 1 111 ? 20.154 -5.140 -19.738 1.00 81.38 111 ILE A O 1
ATOM 919 N N . VAL A 1 112 ? 20.585 -6.179 -17.795 1.00 82.19 112 VAL A N 1
ATOM 920 C CA . VAL A 1 112 ? 21.333 -7.294 -18.398 1.00 82.19 112 VAL A CA 1
ATOM 921 C C . VAL A 1 112 ? 20.434 -8.093 -19.343 1.00 82.19 112 VAL A C 1
ATOM 923 O O . VAL A 1 112 ? 20.814 -8.319 -20.492 1.00 82.19 112 VAL A O 1
ATOM 926 N N . ALA A 1 113 ? 19.219 -8.441 -18.911 1.00 82.25 113 ALA A N 1
ATOM 927 C CA . ALA A 1 113 ? 18.261 -9.182 -19.725 1.00 82.25 113 ALA A CA 1
ATOM 928 C C . ALA A 1 113 ? 17.844 -8.407 -20.985 1.00 82.25 113 ALA A C 1
ATOM 930 O O . ALA A 1 113 ? 17.776 -8.987 -22.070 1.00 82.25 113 ALA A O 1
ATOM 931 N N . ILE A 1 114 ? 17.603 -7.096 -20.871 1.00 84.12 114 ILE A N 1
ATOM 932 C CA . ILE A 1 114 ? 17.278 -6.241 -22.022 1.00 84.12 114 ILE A CA 1
ATOM 933 C C . ILE A 1 114 ? 18.449 -6.192 -23.006 1.00 84.12 114 ILE A C 1
ATOM 935 O O . ILE A 1 114 ? 18.242 -6.378 -24.202 1.00 84.12 114 ILE A O 1
ATOM 939 N N . ARG A 1 115 ? 19.677 -5.970 -22.521 1.00 86.62 115 ARG A N 1
ATOM 940 C CA . ARG A 1 115 ? 20.864 -5.903 -23.389 1.00 86.62 115 ARG A CA 1
ATOM 941 C C . ARG A 1 115 ? 21.110 -7.216 -24.114 1.00 86.62 115 ARG A C 1
ATOM 943 O O . ARG A 1 115 ? 21.364 -7.184 -25.310 1.00 86.62 115 ARG A O 1
ATOM 950 N N . TYR A 1 116 ? 20.971 -8.338 -23.412 1.00 86.56 116 TYR A N 1
ATOM 951 C CA . TYR A 1 116 ? 21.081 -9.665 -24.007 1.00 86.56 116 TYR A CA 1
ATOM 952 C C . TYR A 1 116 ? 20.042 -9.874 -25.119 1.00 86.56 116 TYR A C 1
ATOM 954 O O . TYR A 1 116 ? 20.401 -10.221 -26.240 1.00 86.56 116 TYR A O 1
ATOM 962 N N . ARG A 1 117 ? 18.760 -9.584 -24.854 1.00 87.19 117 ARG A N 1
ATOM 963 C CA . ARG A 1 117 ? 17.676 -9.765 -25.840 1.00 87.19 117 ARG A CA 1
ATOM 964 C C . ARG A 1 117 ? 17.780 -8.839 -27.050 1.00 87.19 117 ARG A C 1
ATOM 966 O O . ARG A 1 117 ? 17.341 -9.210 -28.130 1.00 87.19 117 ARG A O 1
ATOM 973 N N . LEU A 1 118 ? 18.323 -7.639 -26.862 1.00 86.94 118 LEU A N 1
ATOM 974 C CA . LEU A 1 118 ? 18.515 -6.653 -27.927 1.00 86.94 118 LEU A CA 1
ATOM 975 C C . LEU A 1 118 ? 19.879 -6.776 -28.621 1.00 86.94 118 LEU A C 1
ATOM 977 O O . LEU A 1 118 ? 20.215 -5.922 -29.437 1.00 86.94 118 LEU A O 1
ATOM 981 N N . ASN A 1 119 ? 20.663 -7.804 -28.284 1.00 90.62 119 ASN A N 1
ATOM 982 C CA . ASN A 1 119 ? 22.015 -8.026 -28.792 1.00 90.62 119 ASN A CA 1
ATOM 983 C C . ASN A 1 119 ? 22.913 -6.777 -28.678 1.00 90.62 119 ASN A C 1
ATOM 985 O O . ASN A 1 119 ? 23.680 -6.437 -29.579 1.00 90.62 119 ASN A O 1
ATOM 989 N N . LEU A 1 120 ? 22.765 -6.047 -27.569 1.00 87.12 120 LEU A N 1
ATOM 990 C CA . LEU A 1 120 ? 23.527 -4.836 -27.300 1.00 87.12 120 LEU A CA 1
ATOM 991 C C . LEU A 1 120 ? 24.923 -5.194 -26.782 1.00 87.12 120 LEU A C 1
ATOM 993 O O . LEU A 1 120 ? 25.075 -6.189 -26.069 1.00 87.12 120 LEU A O 1
ATOM 997 N N . PRO A 1 121 ? 25.935 -4.346 -27.049 1.00 87.00 121 PRO A N 1
ATOM 998 C CA . PRO A 1 121 ? 27.280 -4.562 -26.539 1.00 87.00 121 PRO A CA 1
ATOM 999 C C . PRO A 1 121 ? 27.286 -4.686 -25.015 1.00 87.00 121 PRO A C 1
ATOM 1001 O O . PRO A 1 121 ? 26.423 -4.140 -24.308 1.00 87.00 121 PRO A O 1
ATOM 1004 N N . THR A 1 122 ? 28.294 -5.383 -24.499 1.00 81.25 122 THR A N 1
ATOM 1005 C CA . THR A 1 122 ? 28.519 -5.532 -23.063 1.00 81.25 122 THR A CA 1
ATOM 1006 C C . THR A 1 122 ? 28.537 -4.172 -22.380 1.00 81.25 122 THR A C 1
ATOM 1008 O O . THR A 1 122 ? 28.959 -3.152 -22.928 1.00 81.25 122 THR A O 1
ATOM 1011 N N . MET A 1 123 ? 27.969 -4.134 -21.180 1.00 83.69 123 MET A N 1
ATOM 1012 C CA . MET A 1 123 ? 27.881 -2.894 -20.430 1.00 83.69 123 MET A CA 1
ATOM 1013 C C . MET A 1 123 ? 29.285 -2.440 -20.007 1.00 83.69 123 MET A C 1
ATOM 1015 O O . MET A 1 123 ? 30.043 -3.275 -19.511 1.00 83.69 123 MET A O 1
ATOM 1019 N N . PRO A 1 124 ? 29.618 -1.141 -20.129 1.00 88.69 124 PRO A N 1
ATOM 1020 C CA . PRO A 1 124 ? 30.857 -0.612 -19.577 1.00 88.69 124 PRO A CA 1
ATOM 1021 C C . PRO A 1 124 ? 30.981 -0.949 -18.089 1.00 88.69 124 PRO A C 1
ATOM 1023 O O . PRO A 1 124 ? 30.009 -0.825 -17.338 1.00 88.69 124 PRO A O 1
ATOM 1026 N N . GLU A 1 125 ? 32.182 -1.327 -17.657 1.00 87.12 125 GLU A N 1
ATOM 1027 C CA . GLU A 1 125 ? 32.448 -1.805 -16.294 1.00 87.12 125 GLU A CA 1
ATOM 1028 C C . GLU A 1 125 ? 31.981 -0.813 -15.215 1.00 87.12 125 GLU A C 1
ATOM 1030 O O . GLU A 1 125 ? 31.399 -1.200 -14.204 1.00 87.12 125 GLU A O 1
ATOM 1035 N N . MET A 1 126 ? 32.138 0.489 -15.465 1.00 86.38 126 MET A N 1
ATOM 1036 C CA . MET A 1 126 ? 31.667 1.540 -14.561 1.00 86.38 126 MET A CA 1
ATOM 1037 C C . MET A 1 126 ? 30.146 1.486 -14.333 1.00 86.38 126 MET A C 1
ATOM 1039 O O . MET A 1 126 ? 29.688 1.578 -13.194 1.00 86.38 126 MET A O 1
ATOM 1043 N N . MET A 1 127 ? 29.354 1.292 -15.393 1.00 81.56 127 MET A N 1
ATOM 1044 C CA . MET A 1 127 ? 27.899 1.154 -15.267 1.00 81.56 127 MET A CA 1
ATOM 1045 C C . MET A 1 127 ? 27.514 -0.168 -14.599 1.00 81.56 127 MET A C 1
ATOM 1047 O O . MET A 1 127 ? 26.597 -0.196 -13.782 1.00 81.56 127 MET A O 1
ATOM 1051 N N . ASN A 1 128 ?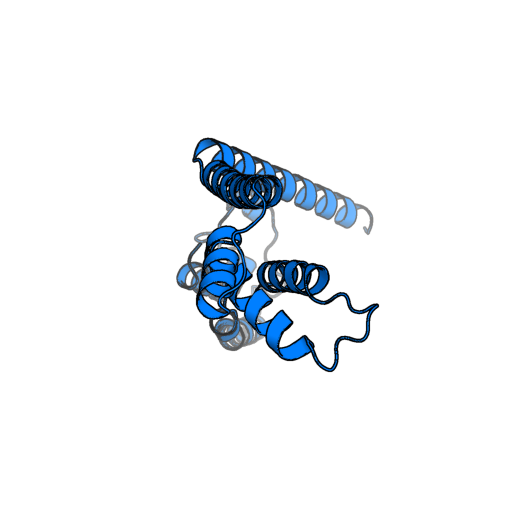 28.245 -1.247 -14.891 1.00 83.88 128 ASN A N 1
ATOM 1052 C CA . ASN A 1 128 ? 28.043 -2.551 -14.260 1.00 83.88 128 ASN A CA 1
ATOM 1053 C C . ASN A 1 128 ? 28.210 -2.448 -12.732 1.00 83.88 128 ASN A C 1
ATOM 1055 O O . ASN A 1 128 ? 27.318 -2.840 -11.975 1.00 83.88 128 ASN A O 1
ATOM 1059 N N . ARG A 1 129 ? 29.293 -1.803 -12.275 1.00 85.88 129 ARG A N 1
ATOM 1060 C CA . ARG A 1 129 ? 29.528 -1.509 -10.852 1.00 85.88 129 ARG A CA 1
ATOM 1061 C C . ARG A 1 129 ? 28.434 -0.640 -10.249 1.00 85.88 129 ARG A C 1
ATOM 1063 O O . ARG A 1 129 ? 27.961 -0.950 -9.158 1.00 85.88 129 ARG A O 1
ATOM 1070 N N . TYR A 1 130 ? 28.010 0.411 -10.950 1.00 85.25 130 TYR A N 1
ATOM 1071 C CA . TYR A 1 130 ? 26.952 1.300 -10.473 1.00 85.25 130 TYR A CA 1
ATOM 1072 C C . TYR A 1 130 ? 25.64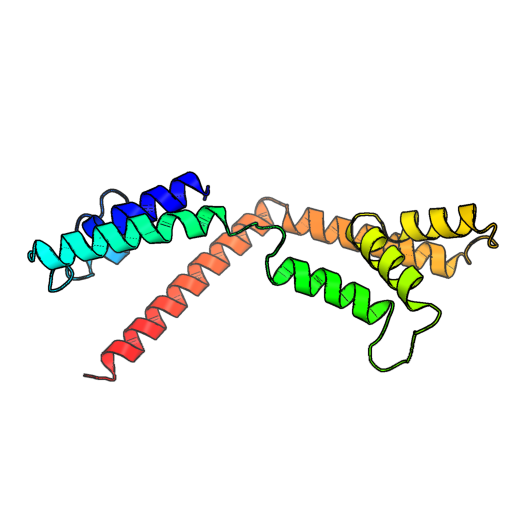2 0.546 -10.206 1.00 85.25 130 TYR A C 1
ATOM 1074 O O . TYR A 1 130 ? 25.091 0.645 -9.110 1.00 85.25 130 TYR A O 1
ATOM 1082 N N . PHE A 1 131 ? 25.161 -0.248 -11.168 1.00 82.81 131 PHE A N 1
ATOM 1083 C CA . PHE A 1 131 ? 23.899 -0.976 -11.007 1.00 82.81 131 PHE A CA 1
ATOM 1084 C C . PHE A 1 131 ? 23.984 -2.062 -9.931 1.00 82.81 131 PHE A C 1
ATOM 1086 O O . PHE A 1 131 ? 23.053 -2.202 -9.139 1.00 82.81 131 PHE A O 1
ATOM 1093 N N . ARG A 1 132 ? 25.119 -2.766 -9.823 1.00 84.06 132 ARG A N 1
ATOM 1094 C CA . ARG A 1 132 ? 25.349 -3.720 -8.726 1.00 84.06 132 ARG A CA 1
ATOM 1095 C C . ARG A 1 132 ? 25.351 -3.036 -7.366 1.00 84.06 132 ARG A C 1
ATOM 1097 O O . ARG A 1 132 ? 24.728 -3.539 -6.434 1.00 84.06 132 ARG A O 1
ATOM 1104 N N . MET A 1 133 ? 26.018 -1.889 -7.247 1.00 87.50 133 MET A N 1
ATOM 1105 C CA . MET A 1 133 ? 26.031 -1.102 -6.014 1.00 87.50 133 MET A CA 1
ATOM 1106 C C . MET A 1 133 ? 24.623 -0.623 -5.656 1.00 87.50 133 MET A C 1
ATOM 1108 O O . MET A 1 133 ? 24.237 -0.703 -4.491 1.00 87.50 133 MET A O 1
ATOM 1112 N N . TYR A 1 134 ? 23.846 -0.162 -6.638 1.00 83.06 134 TYR A N 1
ATOM 1113 C CA . TYR A 1 134 ? 22.468 0.275 -6.435 1.00 83.06 134 TYR A CA 1
ATOM 1114 C C . TYR A 1 134 ? 21.597 -0.850 -5.860 1.00 83.06 134 TYR A C 1
ATOM 1116 O O . TYR A 1 134 ? 20.984 -0.669 -4.804 1.00 83.06 134 TYR A O 1
ATOM 1124 N N . ASP A 1 135 ? 21.593 -2.023 -6.500 1.00 83.00 135 ASP A N 1
ATOM 1125 C CA . ASP A 1 135 ? 20.800 -3.170 -6.042 1.00 83.00 135 ASP A CA 1
ATOM 1126 C C . ASP A 1 135 ? 21.282 -3.674 -4.673 1.00 83.00 135 ASP A C 1
ATOM 1128 O O . ASP A 1 135 ? 20.474 -3.828 -3.757 1.00 83.00 135 ASP A O 1
ATOM 1132 N N . THR A 1 136 ? 22.600 -3.789 -4.474 1.00 85.69 136 THR A N 1
ATOM 1133 C CA . THR A 1 136 ? 23.185 -4.169 -3.174 1.00 85.69 136 THR A CA 1
ATOM 1134 C C . THR A 1 136 ? 22.764 -3.198 -2.070 1.00 85.69 136 THR A C 1
ATOM 1136 O O . THR A 1 136 ? 22.383 -3.607 -0.976 1.00 85.69 136 THR A O 1
ATOM 1139 N N . THR A 1 137 ? 22.775 -1.893 -2.350 1.00 84.00 137 THR A N 1
ATOM 1140 C CA . THR A 1 137 ? 22.350 -0.864 -1.390 1.00 84.00 137 THR A CA 1
ATOM 1141 C C . THR A 1 137 ? 20.862 -0.994 -1.070 1.00 84.00 137 THR A C 1
ATOM 1143 O O . THR A 1 137 ? 20.467 -0.913 0.096 1.00 84.00 137 THR A O 1
ATOM 1146 N N . LYS A 1 138 ? 20.023 -1.237 -2.083 1.00 81.38 138 LYS A N 1
ATOM 1147 C CA . LYS A 1 138 ? 18.580 -1.467 -1.921 1.00 81.38 138 LYS A CA 1
ATOM 1148 C C . LYS A 1 138 ? 18.317 -2.688 -1.031 1.00 81.38 138 LYS A C 1
ATOM 1150 O O . LYS A 1 138 ? 17.489 -2.600 -0.116 1.00 81.38 138 LYS A O 1
ATOM 1155 N N . ASP A 1 139 ? 19.061 -3.772 -1.229 1.00 84.31 139 ASP A N 1
ATOM 1156 C CA . ASP A 1 139 ? 18.966 -4.995 -0.430 1.00 84.31 139 ASP A CA 1
ATOM 1157 C C . ASP A 1 139 ? 19.461 -4.805 1.002 1.00 84.31 139 ASP A C 1
ATOM 1159 O O . ASP A 1 139 ? 18.770 -5.200 1.944 1.00 84.31 139 ASP A O 1
ATOM 1163 N N . LEU A 1 140 ? 20.586 -4.113 1.198 1.00 85.56 140 LEU A N 1
ATOM 1164 C CA . LEU A 1 140 ? 21.089 -3.763 2.527 1.00 85.56 140 LEU A CA 1
ATOM 1165 C C . LEU A 1 140 ? 20.090 -2.893 3.295 1.00 85.56 140 LEU A C 1
ATOM 1167 O O . LEU A 1 140 ? 19.800 -3.168 4.459 1.00 85.56 140 LEU A O 1
ATOM 1171 N N . ILE A 1 141 ? 19.490 -1.887 2.650 1.00 83.06 141 ILE A N 1
ATOM 1172 C CA . ILE A 1 141 ? 18.447 -1.050 3.262 1.00 83.06 141 ILE A CA 1
ATOM 1173 C C . ILE A 1 141 ? 17.227 -1.898 3.636 1.00 83.06 141 ILE A C 1
ATOM 1175 O O . ILE A 1 141 ? 16.649 -1.715 4.713 1.00 83.06 141 ILE A O 1
ATOM 1179 N N . LYS A 1 142 ? 16.812 -2.822 2.764 1.00 82.56 142 LYS A N 1
ATOM 1180 C CA . LYS A 1 142 ? 15.691 -3.734 3.021 1.00 82.56 142 LYS A CA 1
ATOM 1181 C C . LYS A 1 142 ? 15.995 -4.655 4.205 1.00 82.56 142 LYS A C 1
ATOM 1183 O O . LYS A 1 142 ? 15.166 -4.758 5.111 1.00 82.56 142 LYS A O 1
ATOM 1188 N N . ALA A 1 143 ? 17.180 -5.259 4.244 1.00 84.31 143 ALA A N 1
ATOM 1189 C CA . ALA A 1 143 ? 17.645 -6.104 5.340 1.00 84.31 143 ALA A CA 1
ATOM 1190 C C . ALA A 1 143 ? 17.728 -5.321 6.659 1.00 84.31 143 ALA A C 1
ATOM 1192 O O . ALA A 1 143 ? 17.175 -5.750 7.672 1.00 84.31 143 ALA A O 1
ATOM 1193 N N . PHE A 1 144 ? 18.310 -4.120 6.632 1.00 82.50 144 PHE A N 1
ATOM 1194 C CA . PHE A 1 144 ? 18.400 -3.227 7.784 1.00 82.50 144 PHE A CA 1
ATOM 1195 C C . PHE A 1 144 ? 17.015 -2.867 8.338 1.00 82.50 144 PHE A C 1
ATOM 1197 O O . PHE A 1 144 ? 16.767 -3.036 9.534 1.00 82.50 144 PHE A O 1
ATOM 1204 N N . LYS A 1 145 ? 16.074 -2.453 7.475 1.00 75.44 145 LYS A N 1
ATOM 1205 C CA . LYS A 1 145 ? 14.677 -2.162 7.857 1.00 75.44 145 LYS A CA 1
ATOM 1206 C C . LYS A 1 145 ? 13.951 -3.386 8.420 1.00 75.44 145 LYS A C 1
ATOM 1208 O O . LYS A 1 145 ? 13.074 -3.236 9.273 1.00 75.44 145 LYS A O 1
ATOM 1213 N N . ASN A 1 146 ? 14.300 -4.580 7.949 1.00 80.62 146 ASN A N 1
ATOM 1214 C CA . ASN A 1 146 ? 13.722 -5.838 8.412 1.00 80.62 146 ASN A CA 1
ATOM 1215 C C . ASN A 1 146 ? 14.401 -6.402 9.667 1.00 80.62 146 ASN A C 1
ATOM 1217 O O . ASN A 1 146 ? 13.857 -7.315 10.288 1.00 80.62 146 ASN A O 1
ATOM 1221 N N . SER A 1 147 ? 15.542 -5.851 10.086 1.00 87.62 147 SER A N 1
ATOM 1222 C CA . SER A 1 147 ? 16.223 -6.295 11.299 1.00 87.62 147 SER A CA 1
ATOM 1223 C C . SER A 1 147 ? 15.362 -6.041 12.545 1.00 87.62 147 SER A C 1
ATOM 1225 O O . SER A 1 147 ? 14.746 -4.982 12.716 1.00 87.62 147 SER A O 1
ATOM 1227 N N . LYS A 1 148 ? 15.329 -7.019 13.461 1.00 82.44 148 LYS A N 1
ATOM 1228 C CA . LYS A 1 148 ? 14.502 -6.955 14.683 1.00 82.44 148 LYS A CA 1
ATOM 1229 C C . LYS A 1 148 ? 14.790 -5.703 15.518 1.00 82.44 148 LYS A C 1
ATOM 1231 O O . LYS A 1 148 ? 13.867 -5.103 16.067 1.00 82.44 148 LYS A O 1
ATOM 1236 N N . GLN A 1 149 ? 16.058 -5.306 15.621 1.00 81.06 149 GLN A N 1
ATOM 1237 C CA . GLN A 1 149 ? 16.481 -4.170 16.440 1.00 81.06 149 GLN A CA 1
ATOM 1238 C C . GLN A 1 149 ? 15.968 -2.838 15.876 1.00 81.06 149 GLN A C 1
ATOM 1240 O O . GLN A 1 149 ? 15.418 -2.019 16.613 1.00 81.06 149 GLN A O 1
ATOM 1245 N N . VAL A 1 150 ? 16.073 -2.652 14.559 1.00 80.06 150 VAL A N 1
ATOM 1246 C CA . VAL A 1 150 ? 15.586 -1.456 13.863 1.00 80.06 150 VAL A CA 1
ATOM 1247 C C . VAL A 1 150 ? 14.060 -1.390 13.905 1.00 80.06 150 VAL A C 1
ATOM 1249 O O . VAL A 1 150 ? 13.498 -0.340 14.216 1.00 80.06 150 VAL A O 1
ATOM 1252 N N . GLN A 1 151 ? 13.369 -2.516 13.706 1.00 79.81 151 GLN A N 1
ATOM 1253 C CA . GLN A 1 151 ? 11.911 -2.569 13.835 1.00 79.81 151 GLN A CA 1
ATOM 1254 C C . GLN A 1 151 ? 11.427 -2.200 15.243 1.00 79.81 151 GLN A C 1
ATOM 1256 O O . GLN A 1 151 ? 10.453 -1.452 15.365 1.00 79.81 151 GLN A O 1
ATOM 1261 N N . LYS A 1 152 ? 12.119 -2.663 16.297 1.00 82.75 152 LYS A N 1
ATOM 1262 C CA . LYS A 1 152 ? 11.833 -2.271 17.687 1.00 82.75 152 LYS A CA 1
ATOM 1263 C C . LYS A 1 152 ? 12.006 -0.765 17.894 1.00 82.75 152 LYS A C 1
ATOM 1265 O O . LYS A 1 152 ? 11.092 -0.129 18.415 1.00 82.75 152 LYS A O 1
ATOM 1270 N N . LYS A 1 153 ? 13.114 -0.176 17.425 1.00 82.12 153 LYS A N 1
ATOM 1271 C CA . LYS A 1 153 ? 13.343 1.280 17.511 1.00 82.12 153 LYS A CA 1
ATOM 1272 C C . LYS A 1 153 ? 12.267 2.077 16.762 1.00 82.12 153 LYS A C 1
ATOM 1274 O O . LYS A 1 153 ? 11.695 3.005 17.325 1.00 82.12 153 LYS A O 1
ATOM 1279 N N . PHE A 1 154 ? 11.905 1.680 15.540 1.00 81.38 154 PHE A N 1
ATOM 1280 C CA . PHE A 1 154 ? 10.821 2.334 14.794 1.00 81.38 154 PHE A CA 1
ATOM 1281 C C . PHE A 1 154 ? 9.440 2.140 15.433 1.00 81.38 154 PHE A C 1
ATOM 1283 O O . PHE A 1 154 ? 8.569 3.001 15.295 1.00 81.38 154 PHE A O 1
ATOM 1290 N N . ALA A 1 155 ? 9.182 1.013 16.098 1.00 80.12 155 ALA A N 1
ATOM 1291 C CA . ALA A 1 155 ? 7.954 0.820 16.867 1.00 80.12 155 ALA A CA 1
ATOM 1292 C C . ALA A 1 155 ? 7.904 1.764 18.079 1.00 80.12 155 ALA A C 1
ATOM 1294 O O . ALA A 1 155 ? 6.888 2.432 18.268 1.00 80.12 155 ALA A O 1
ATOM 1295 N N . ALA A 1 156 ? 9.012 1.892 18.818 1.00 83.75 156 ALA A N 1
ATOM 1296 C CA . ALA A 1 156 ? 9.141 2.819 19.940 1.00 83.75 156 ALA A CA 1
ATOM 1297 C C . ALA A 1 156 ? 8.964 4.283 19.501 1.00 83.75 156 ALA A C 1
ATOM 1299 O O . ALA A 1 156 ? 8.132 4.991 20.060 1.00 83.75 156 ALA A O 1
ATOM 1300 N N . LEU A 1 157 ? 9.638 4.714 18.428 1.00 83.00 157 LEU A N 1
ATOM 1301 C CA . LEU A 1 157 ? 9.482 6.065 17.870 1.00 83.00 157 LEU A CA 1
ATOM 1302 C C . LEU A 1 157 ? 8.038 6.360 17.446 1.00 83.00 157 LEU A C 1
ATOM 1304 O O . LEU A 1 157 ? 7.518 7.442 17.709 1.00 83.00 157 LEU A O 1
ATOM 1308 N N . ARG A 1 158 ? 7.353 5.392 16.822 1.00 82.62 158 ARG A N 1
ATOM 1309 C CA . ARG A 1 158 ? 5.933 5.544 16.469 1.00 82.62 158 ARG A CA 1
ATOM 1310 C C . ARG A 1 158 ? 5.038 5.651 17.703 1.00 82.62 158 ARG A C 1
ATOM 1312 O O . ARG A 1 158 ? 4.061 6.393 17.654 1.00 82.62 158 ARG A O 1
ATOM 1319 N N . ALA A 1 159 ? 5.350 4.936 18.782 1.00 78.38 159 ALA A N 1
ATOM 1320 C CA . ALA A 1 159 ? 4.624 5.048 20.045 1.00 78.38 159 ALA A CA 1
ATOM 1321 C C . ALA A 1 159 ? 4.832 6.426 20.696 1.00 78.38 159 ALA A C 1
ATOM 1323 O O . ALA A 1 159 ? 3.849 7.060 21.076 1.00 78.38 159 ALA A O 1
ATOM 1324 N N . ILE A 1 160 ? 6.074 6.926 20.725 1.00 81.81 160 ILE A N 1
ATOM 1325 C CA . ILE A 1 160 ? 6.416 8.267 21.228 1.00 81.81 160 ILE A CA 1
ATOM 1326 C C . ILE A 1 160 ? 5.692 9.345 20.415 1.00 81.81 160 ILE A C 1
ATOM 1328 O O . ILE A 1 160 ? 5.002 10.179 20.991 1.00 81.81 160 ILE A O 1
ATOM 1332 N N . LYS A 1 161 ? 5.758 9.283 19.077 1.00 76.69 161 LYS A N 1
ATOM 1333 C CA . LYS A 1 161 ? 5.085 10.252 18.199 1.00 76.69 161 LYS A CA 1
ATOM 1334 C C . LYS A 1 161 ? 3.569 10.278 18.413 1.00 76.69 161 LYS A C 1
ATOM 1336 O O . LYS A 1 161 ? 2.979 11.347 18.461 1.00 76.69 161 LYS A O 1
ATOM 1341 N N . ARG A 1 162 ? 2.932 9.113 18.588 1.00 73.12 162 ARG A N 1
ATOM 1342 C CA . ARG A 1 162 ? 1.502 9.039 18.945 1.00 73.12 162 ARG A CA 1
ATOM 1343 C C . ARG A 1 162 ? 1.213 9.619 20.329 1.00 73.12 162 ARG A C 1
ATOM 1345 O O . ARG A 1 162 ? 0.135 10.161 20.531 1.00 73.12 162 ARG A O 1
ATOM 1352 N N . GLY A 1 163 ? 2.140 9.469 21.274 1.00 73.75 163 GLY A N 1
ATOM 1353 C CA . GLY A 1 163 ? 2.060 10.097 22.592 1.00 73.75 163 GLY A CA 1
ATOM 1354 C C . GLY A 1 163 ? 2.075 11.621 22.501 1.00 73.75 163 GLY A C 1
ATOM 1355 O O . GLY A 1 163 ? 1.173 12.245 23.043 1.00 73.75 163 GLY A O 1
ATOM 1356 N N . LEU A 1 164 ? 3.034 12.179 21.756 1.00 69.50 164 LEU A N 1
ATOM 1357 C CA . LEU A 1 164 ? 3.184 13.622 21.528 1.00 69.50 164 LEU A CA 1
ATOM 1358 C C . LEU A 1 164 ? 1.978 14.229 20.795 1.00 69.50 164 LEU A C 1
ATOM 1360 O O . LEU A 1 164 ? 1.423 15.230 21.230 1.00 69.50 164 LEU A O 1
ATOM 1364 N N . GLN A 1 165 ? 1.498 13.570 19.737 1.00 66.31 165 GLN A N 1
ATOM 1365 C CA . GLN A 1 165 ? 0.301 14.017 19.018 1.00 66.31 165 GLN A CA 1
ATOM 1366 C C . GLN A 1 165 ? -0.919 14.080 19.954 1.00 66.31 165 GLN A C 1
ATOM 1368 O O . GLN A 1 165 ? -1.656 15.056 19.970 1.00 66.31 165 GLN A O 1
ATOM 1373 N N . ALA A 1 166 ? -1.091 13.059 20.802 1.00 63.75 166 ALA A N 1
ATOM 1374 C CA . ALA A 1 166 ? -2.187 13.016 21.762 1.00 63.75 166 ALA A CA 1
ATOM 1375 C C . ALA A 1 166 ? -2.061 14.069 22.877 1.00 63.75 166 ALA A C 1
ATOM 1377 O O . ALA A 1 166 ? -3.075 14.441 23.465 1.00 63.75 166 ALA A O 1
ATOM 1378 N N . THR A 1 167 ? -0.849 14.528 23.209 1.00 61.88 167 THR A N 1
ATOM 1379 C CA . THR A 1 167 ? -0.655 15.639 24.151 1.00 61.88 167 THR A CA 1
ATOM 1380 C C . THR A 1 167 ? -0.960 16.986 23.505 1.00 61.88 167 THR A C 1
ATOM 1382 O O . THR A 1 167 ? -1.654 17.785 24.132 1.00 61.88 167 THR A O 1
ATOM 1385 N N . ASP A 1 168 ? -0.551 17.202 22.253 1.00 53.25 168 ASP A N 1
ATOM 1386 C CA . ASP A 1 168 ? -0.838 18.432 21.501 1.00 53.25 168 ASP A CA 1
ATOM 1387 C C . ASP A 1 168 ? -2.346 18.609 21.258 1.00 53.25 168 ASP A C 1
ATOM 1389 O O . ASP A 1 168 ? -2.903 19.682 21.512 1.00 53.25 168 ASP A O 1
ATOM 1393 N N . ASP A 1 169 ? -3.044 17.527 20.893 1.00 52.69 169 ASP A N 1
ATOM 1394 C CA . ASP A 1 169 ? -4.507 17.503 20.747 1.00 52.69 169 ASP A CA 1
ATOM 1395 C C . ASP A 1 169 ? -5.221 17.833 22.078 1.00 52.69 169 ASP A C 1
ATOM 1397 O O . ASP A 1 169 ? -6.307 18.415 22.115 1.00 52.69 169 ASP A O 1
ATOM 1401 N N . ARG A 1 170 ? -4.611 17.478 23.217 1.00 56.62 170 ARG A N 1
ATOM 1402 C CA . ARG A 1 170 ? -5.174 17.722 24.556 1.00 56.62 170 ARG A CA 1
ATOM 1403 C C . ARG A 1 170 ? -4.957 19.159 25.032 1.00 56.62 170 ARG A C 1
ATOM 1405 O O . ARG A 1 170 ? -5.770 19.651 25.815 1.00 56.62 170 ARG A O 1
ATOM 1412 N N . ILE A 1 171 ? -3.878 19.807 24.594 1.00 54.81 171 ILE A N 1
ATOM 1413 C CA . ILE A 1 171 ? -3.579 21.219 24.873 1.00 54.81 171 ILE A CA 1
ATOM 1414 C C . ILE A 1 171 ? -4.512 22.116 24.053 1.00 54.81 171 ILE A C 1
ATOM 1416 O O . ILE A 1 171 ? -5.171 22.987 24.616 1.00 54.81 171 ILE A O 1
ATOM 1420 N N . THR A 1 172 ? -4.663 21.829 22.760 1.00 50.41 172 THR A N 1
ATOM 1421 C CA . THR A 1 172 ? -5.560 22.568 21.852 1.00 50.41 172 THR A CA 1
ATOM 1422 C C . THR A 1 172 ? -7.039 22.471 22.251 1.00 50.41 172 THR A C 1
ATOM 1424 O O . THR A 1 172 ? -7.774 23.450 22.169 1.00 50.41 172 THR A O 1
ATOM 1427 N N . LEU A 1 173 ? -7.496 21.333 22.784 1.00 50.78 173 LEU A N 1
ATOM 1428 C CA . LEU A 1 173 ? -8.858 21.205 23.329 1.00 50.78 173 LEU A CA 1
ATOM 1429 C C . LEU A 1 173 ? -9.095 21.990 24.635 1.00 50.78 173 LEU A C 1
ATOM 1431 O O . LEU A 1 173 ? -10.249 22.230 24.995 1.00 50.78 173 LEU A O 1
ATOM 1435 N N . LYS A 1 174 ? -8.038 22.360 25.372 1.00 53.44 174 LYS A N 1
ATOM 1436 C CA . LYS A 1 174 ? -8.139 23.167 26.601 1.00 53.44 174 LYS A CA 1
ATOM 1437 C C . LYS A 1 174 ? -8.117 24.671 26.333 1.00 53.44 174 LYS A C 1
ATOM 1439 O O . LYS A 1 174 ? -8.659 25.400 27.148 1.00 53.44 174 LYS A O 1
ATOM 1444 N N . SER A 1 175 ? -7.535 25.122 25.221 1.00 50.41 175 SER A N 1
ATOM 1445 C CA . SER A 1 175 ? -7.473 26.542 24.837 1.00 50.41 175 SER A CA 1
ATOM 1446 C C . SER A 1 175 ? -8.755 27.079 24.184 1.00 50.41 175 SER A C 1
ATOM 1448 O O . SER A 1 175 ? -8.852 28.273 23.934 1.00 50.41 175 SER A O 1
ATOM 1450 N N . HIS A 1 176 ? -9.730 26.212 23.889 1.00 48.12 176 HIS A N 1
ATOM 1451 C CA . HIS A 1 176 ? -11.028 26.569 23.295 1.00 48.12 176 HIS A CA 1
ATOM 1452 C C . HIS A 1 176 ? -12.210 26.434 24.276 1.00 48.12 176 HIS A C 1
ATOM 1454 O O . HIS A 1 176 ? -13.356 26.270 23.855 1.00 48.12 176 HIS A O 1
ATOM 1460 N N . LYS A 1 177 ? -11.936 26.469 25.580 1.00 41.44 177 LYS A N 1
ATOM 1461 C CA . LYS A 1 177 ? -12.928 26.637 26.648 1.00 41.44 177 LYS A CA 1
ATOM 1462 C C . LYS A 1 177 ? -12.625 27.910 27.409 1.00 41.44 177 LYS A C 1
ATOM 1464 O O . LYS A 1 177 ? -13.609 28.525 27.860 1.00 41.44 177 LYS A O 1
#

Radius of gyration: 25.31 Å; chains: 1; bounding box: 64×36×61 Å

Foldseek 3Di:
DDLVLVLVVLLCVLVLLLVPCVSPPDSVVSNPPDRDPCNVPPVVSVVSNVVSVVCSCVSVVDDPCPDPVNVVVLVVQLCVQPNPVDDCPPCNVVSNVLSVCVSVHQNLVSVVVVCVVVVHDDDDPVVNVVSVVVRVVVVVVVVCCVDPVNVVVVVVVVVVVVVVVVVVVVVVVVVVD

Organism: Trichomonas vaginalis (strain ATCC PRA-98 / G3) (NCBI:txid412133)

Sequence (177 aa):
MSIKTKKFLWLNSAKHYAGNHKFCPDPEKCKMIKPWKYAKNKTAIKTLKKFLEDTVKIFDMVKKIHSTQVVESINHIKAMLANKNINWHASWPIRMAVTILHFNESMFETIVAIRYRLNLPTMPEMMNRYFRMYDTTKDLIKAFKNSKQVQKKFAALRAIKRGLQATDDRITLKSHK